Protein AF-A0A1Q3GG34-F1 (afdb_monomer)

Structure (mmCIF, N/CA/C/O backbone):
data_AF-A0A1Q3GG34-F1
#
_entry.id   AF-A0A1Q3GG34-F1
#
loop_
_atom_site.group_PDB
_atom_site.id
_atom_site.type_symbol
_atom_site.label_atom_id
_atom_site.label_alt_id
_atom_site.label_comp_id
_atom_site.label_asym_id
_atom_site.label_entity_id
_atom_site.label_seq_id
_atom_site.pdbx_PDB_ins_code
_atom_site.Cartn_x
_atom_site.Cartn_y
_atom_site.Cartn_z
_atom_site.occupancy
_atom_site.B_iso_or_equiv
_atom_site.auth_seq_id
_atom_site.auth_comp_id
_atom_site.auth_asym_id
_atom_site.auth_atom_id
_atom_site.pdbx_PDB_model_num
ATOM 1 N N . MET A 1 1 ? 17.878 15.058 0.003 1.00 60.19 1 MET A N 1
ATOM 2 C CA . MET A 1 1 ? 16.680 15.011 0.872 1.00 60.19 1 MET A CA 1
ATOM 3 C C . MET A 1 1 ? 15.390 15.392 0.134 1.00 60.19 1 MET A C 1
ATOM 5 O O . MET A 1 1 ? 14.397 14.730 0.383 1.00 60.19 1 MET A O 1
ATOM 9 N N . PHE A 1 2 ? 15.393 16.351 -0.808 1.00 60.50 2 PHE A N 1
ATOM 10 C CA . PHE A 1 2 ? 14.198 16.736 -1.592 1.00 60.50 2 PHE A CA 1
ATOM 11 C C . PHE A 1 2 ? 13.642 15.627 -2.513 1.00 60.50 2 PHE A C 1
ATOM 13 O O . PHE A 1 2 ? 12.486 15.256 -2.371 1.00 60.50 2 PHE A O 1
ATOM 20 N N . PHE A 1 3 ? 14.475 14.987 -3.342 1.00 66.81 3 PHE A N 1
ATOM 21 C CA . PHE A 1 3 ? 14.015 13.982 -4.323 1.00 66.81 3 PHE A CA 1
ATOM 22 C C . PHE A 1 3 ? 13.281 12.757 -3.742 1.00 66.81 3 PHE A C 1
ATOM 24 O O . PHE A 1 3 ? 12.472 12.135 -4.422 1.00 66.81 3 PHE A O 1
ATOM 31 N N . LEU A 1 4 ? 13.553 12.380 -2.489 1.00 66.50 4 LEU A N 1
ATOM 32 C CA . LEU A 1 4 ? 12.916 11.212 -1.864 1.00 66.50 4 LEU A CA 1
ATOM 33 C C . LEU A 1 4 ? 11.481 11.498 -1.401 1.00 66.50 4 LEU A C 1
ATOM 35 O O . LEU A 1 4 ? 10.672 10.572 -1.300 1.00 66.50 4 LEU A O 1
ATOM 39 N N . VAL A 1 5 ? 11.169 12.762 -1.103 1.00 72.75 5 VAL A N 1
ATOM 40 C CA . VAL A 1 5 ? 9.829 13.173 -0.666 1.00 72.75 5 VAL A CA 1
ATOM 41 C C . VAL A 1 5 ? 8.847 13.055 -1.829 1.00 72.75 5 VAL A C 1
ATOM 43 O O . VAL A 1 5 ? 7.782 12.463 -1.655 1.00 72.75 5 VAL A O 1
ATOM 46 N N . ASP A 1 6 ? 9.251 13.502 -3.017 1.00 81.06 6 ASP A N 1
ATOM 47 C CA . ASP A 1 6 ? 8.409 13.487 -4.217 1.00 81.06 6 ASP A CA 1
ATOM 48 C C . ASP A 1 6 ? 8.048 12.060 -4.648 1.00 81.06 6 ASP A C 1
ATOM 50 O O . ASP A 1 6 ? 6.893 11.768 -4.961 1.00 81.06 6 ASP A O 1
ATOM 54 N N . ILE A 1 7 ? 9.009 11.134 -4.559 1.00 87.00 7 ILE A N 1
ATOM 55 C CA . ILE A 1 7 ? 8.792 9.714 -4.872 1.00 87.00 7 ILE A CA 1
ATOM 56 C C . ILE A 1 7 ? 7.764 9.099 -3.920 1.00 87.00 7 ILE A C 1
ATOM 58 O O . ILE A 1 7 ? 6.867 8.381 -4.357 1.00 87.00 7 ILE A O 1
ATOM 62 N N . CYS A 1 8 ? 7.855 9.385 -2.617 1.00 88.94 8 CYS A N 1
ATOM 63 C CA . CYS A 1 8 ? 6.898 8.851 -1.649 1.00 88.94 8 CYS A CA 1
ATOM 64 C C . CYS A 1 8 ? 5.472 9.334 -1.938 1.00 88.94 8 CYS A C 1
ATOM 66 O O . CYS A 1 8 ? 4.544 8.530 -1.891 1.00 88.94 8 CYS A O 1
ATOM 68 N N . SER A 1 9 ? 5.302 10.627 -2.222 1.00 89.88 9 SER A N 1
ATOM 69 C CA . SER A 1 9 ? 3.995 11.213 -2.531 1.00 89.88 9 SER A CA 1
ATOM 70 C C . SER A 1 9 ? 3.414 10.632 -3.819 1.00 89.88 9 SER A C 1
ATOM 72 O O . SER A 1 9 ? 2.259 10.210 -3.831 1.00 89.88 9 SER A O 1
ATOM 74 N N . TYR A 1 10 ? 4.235 10.506 -4.867 1.00 92.75 10 TYR A N 1
ATOM 75 C CA . TYR A 1 10 ? 3.844 9.865 -6.122 1.00 92.75 10 TYR A CA 1
ATOM 76 C C . TYR A 1 10 ? 3.381 8.416 -5.917 1.00 92.75 10 TYR A C 1
ATOM 78 O O . TYR A 1 10 ? 2.321 8.027 -6.409 1.00 92.75 10 TYR A O 1
ATOM 86 N N . LEU A 1 11 ? 4.147 7.618 -5.163 1.00 93.44 11 LEU A N 1
ATOM 87 C CA . LEU A 1 11 ? 3.793 6.227 -4.873 1.00 93.44 11 LEU A CA 1
ATOM 88 C C . LEU A 1 11 ? 2.456 6.130 -4.137 1.00 93.44 11 LEU A C 1
ATOM 90 O O . LEU A 1 11 ? 1.656 5.260 -4.472 1.00 93.44 11 LEU A O 1
ATOM 94 N N . ILE A 1 12 ? 2.196 7.028 -3.180 1.00 94.06 12 ILE A N 1
ATOM 95 C CA . ILE A 1 12 ? 0.939 7.049 -2.427 1.00 94.06 12 ILE A CA 1
ATOM 96 C C . ILE A 1 12 ? -0.250 7.366 -3.330 1.00 94.06 12 ILE A C 1
ATOM 98 O O . ILE A 1 12 ? -1.202 6.587 -3.350 1.00 94.06 12 ILE A O 1
ATOM 102 N N . GLU A 1 13 ? -0.185 8.436 -4.119 1.00 93.25 13 GLU A N 1
ATOM 103 C CA . GLU A 1 13 ? -1.270 8.801 -5.038 1.00 93.25 13 GLU A CA 1
ATOM 104 C C . GLU A 1 13 ? -1.537 7.703 -6.073 1.00 93.25 13 GLU A C 1
ATOM 106 O O . GLU A 1 13 ? -2.683 7.312 -6.300 1.00 93.25 13 GLU A O 1
ATOM 111 N N . LYS A 1 14 ? -0.479 7.099 -6.623 1.00 93.19 14 LYS A N 1
ATOM 112 C CA . LYS A 1 14 ? -0.625 5.964 -7.536 1.00 93.19 14 LYS A CA 1
ATOM 113 C C . LYS A 1 14 ? -1.268 4.757 -6.850 1.00 93.19 14 LYS A C 1
ATOM 115 O O . LYS A 1 14 ? -2.172 4.154 -7.421 1.00 93.19 14 LYS A O 1
ATOM 120 N N . SER A 1 15 ? -0.851 4.416 -5.628 1.00 92.81 15 SER A N 1
ATOM 121 C CA . SER A 1 15 ? -1.468 3.314 -4.880 1.00 92.81 15 SER A CA 1
ATOM 122 C C . SER A 1 15 ? -2.939 3.555 -4.556 1.00 92.81 15 SER A C 1
ATOM 124 O O . SER A 1 15 ? -3.720 2.623 -4.697 1.00 92.81 15 SER A O 1
ATOM 126 N N . LYS A 1 16 ? -3.344 4.779 -4.194 1.00 92.25 16 LYS A N 1
ATOM 127 C CA . LYS A 1 16 ? -4.758 5.121 -3.974 1.00 92.25 16 LYS A CA 1
ATOM 128 C C . LYS A 1 16 ? -5.596 4.842 -5.221 1.00 92.25 16 LYS A C 1
ATOM 130 O O . LYS A 1 16 ? -6.568 4.104 -5.136 1.00 92.25 16 LYS A O 1
ATOM 135 N N . ASN A 1 17 ? -5.153 5.326 -6.383 1.00 91.44 17 ASN A N 1
ATOM 136 C CA . ASN A 1 17 ? -5.837 5.079 -7.656 1.00 91.44 17 ASN A CA 1
ATOM 137 C C . ASN A 1 17 ? -5.927 3.584 -7.995 1.00 91.44 17 ASN A C 1
ATOM 139 O O . ASN A 1 17 ? -6.965 3.111 -8.445 1.00 91.44 17 ASN A O 1
ATOM 143 N N . LEU A 1 18 ? -4.855 2.823 -7.752 1.00 90.44 18 LEU A N 1
ATOM 144 C CA . LEU A 1 18 ? -4.849 1.375 -7.983 1.00 90.44 18 LEU A CA 1
ATOM 145 C C . LEU A 1 18 ? -5.763 0.610 -7.017 1.00 90.44 18 LEU A C 1
ATOM 147 O O . LEU A 1 18 ? -6.287 -0.434 -7.397 1.00 90.44 18 LEU A O 1
ATOM 151 N N . LEU A 1 19 ? -5.948 1.1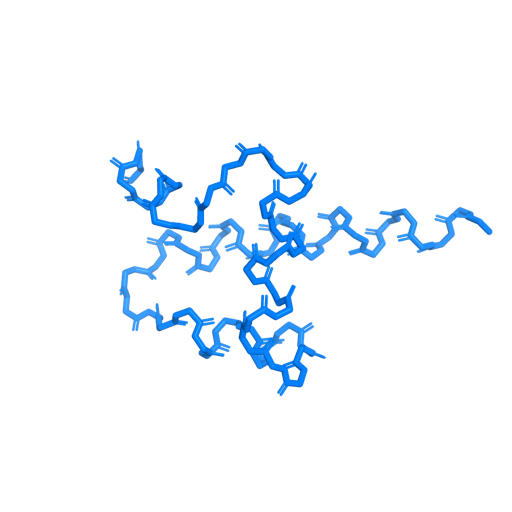09 -5.790 1.00 89.44 19 LEU A N 1
ATOM 152 C CA . LEU A 1 19 ? -6.814 0.502 -4.775 1.00 89.44 19 LEU A CA 1
ATOM 153 C C . LEU A 1 19 ? -8.304 0.713 -5.044 1.00 89.44 19 LEU A C 1
ATOM 155 O O . LEU A 1 19 ? -9.082 -0.109 -4.570 1.00 89.44 19 LEU A O 1
ATOM 159 N N . LEU A 1 20 ? -8.677 1.755 -5.796 1.00 87.25 20 LEU A N 1
ATOM 160 C CA . LEU A 1 20 ? -10.054 1.981 -6.256 1.00 87.25 20 LEU A CA 1
ATOM 161 C C . LEU A 1 20 ? -10.499 0.938 -7.295 1.00 87.25 20 LEU A C 1
ATOM 163 O O . LEU A 1 20 ? -11.690 0.695 -7.455 1.00 87.25 20 LEU A O 1
ATOM 167 N N . ASN A 1 21 ? -9.552 0.293 -7.983 1.00 82.81 21 ASN A N 1
ATOM 168 C CA . ASN A 1 21 ? -9.842 -0.859 -8.832 1.00 82.81 21 ASN A CA 1
ATOM 169 C C . ASN A 1 21 ? -9.883 -2.135 -7.980 1.00 82.81 21 ASN A C 1
ATOM 171 O O . ASN A 1 21 ? -8.844 -2.642 -7.546 1.00 82.81 21 ASN A O 1
ATOM 175 N N . LEU A 1 22 ? -11.094 -2.656 -7.763 1.00 69.06 22 LEU A N 1
ATOM 176 C CA . LEU A 1 22 ? -11.373 -3.836 -6.932 1.00 69.06 22 LEU A CA 1
ATOM 177 C C . LEU A 1 22 ? -10.705 -5.127 -7.440 1.00 69.06 22 LEU A C 1
ATOM 179 O O . LEU A 1 22 ? -10.448 -6.022 -6.637 1.00 69.06 22 LEU A O 1
ATOM 183 N N . ASP A 1 23 ? -10.368 -5.198 -8.729 1.00 80.25 23 ASP A N 1
ATOM 184 C CA . ASP A 1 23 ? -9.775 -6.388 -9.354 1.00 80.25 23 ASP A CA 1
ATOM 185 C C . ASP A 1 23 ? -8.298 -6.604 -9.000 1.00 80.25 23 ASP A C 1
ATOM 187 O O . ASP A 1 23 ? -7.797 -7.724 -9.071 1.00 80.25 23 ASP A O 1
ATOM 191 N N . ASN A 1 24 ? -7.582 -5.555 -8.585 1.00 81.62 24 ASN A N 1
ATOM 192 C CA . ASN A 1 24 ? -6.162 -5.679 -8.274 1.00 81.62 24 ASN A CA 1
ATOM 193 C C . ASN A 1 24 ? -5.969 -6.242 -6.863 1.00 81.62 24 ASN A C 1
ATOM 195 O O . ASN A 1 24 ? -6.462 -5.690 -5.875 1.00 81.62 24 ASN A O 1
ATOM 199 N N . SER A 1 25 ? -5.164 -7.284 -6.705 1.00 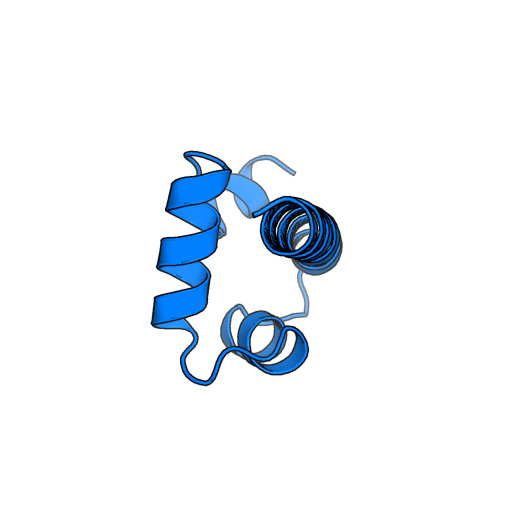89.12 25 SER A N 1
ATOM 200 C CA . SER A 1 25 ? -4.730 -7.733 -5.383 1.00 89.12 25 SER A CA 1
ATOM 201 C C . SER A 1 25 ? -3.701 -6.769 -4.772 1.00 89.12 25 SER A C 1
ATOM 203 O O . SER A 1 25 ? -2.945 -6.084 -5.463 1.00 89.12 25 SER A O 1
ATOM 205 N N . VAL A 1 26 ? -3.616 -6.736 -3.438 1.00 89.6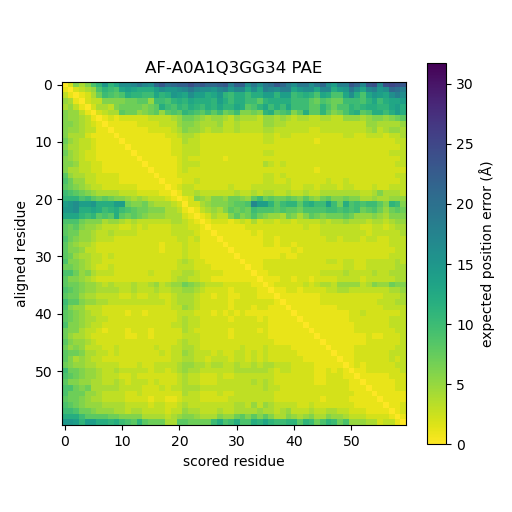9 26 VAL A N 1
ATOM 206 C CA . VAL A 1 26 ? -2.593 -5.943 -2.723 1.00 89.69 26 VAL A CA 1
ATOM 207 C C . VAL A 1 26 ? -1.173 -6.327 -3.158 1.00 89.69 26 VAL A C 1
ATOM 209 O O . VAL A 1 26 ? -0.290 -5.470 -3.223 1.00 89.69 26 VAL A O 1
ATOM 212 N N . SER A 1 27 ? -0.957 -7.604 -3.474 1.00 92.19 27 SER A N 1
ATOM 213 C CA . SER A 1 27 ? 0.329 -8.119 -3.936 1.00 92.19 27 SER A CA 1
ATOM 214 C C . SER A 1 27 ? 0.707 -7.568 -5.309 1.00 92.19 27 SER A C 1
ATOM 216 O O . SER A 1 27 ? 1.817 -7.069 -5.469 1.00 92.19 27 SER A O 1
ATOM 218 N N . GLU A 1 28 ? -0.212 -7.583 -6.275 1.00 92.25 28 GLU A N 1
ATOM 219 C CA . GLU A 1 28 ? 0.024 -7.031 -7.618 1.00 92.25 28 GLU A CA 1
ATOM 220 C C . GLU A 1 28 ? 0.319 -5.533 -7.566 1.00 92.25 28 GLU A C 1
ATOM 222 O O . GLU A 1 28 ? 1.275 -5.067 -8.188 1.00 92.25 28 GLU A O 1
ATOM 227 N N . ILE A 1 29 ? -0.433 -4.787 -6.750 1.00 92.31 29 ILE A N 1
ATOM 228 C CA . ILE A 1 29 ? -0.183 -3.358 -6.535 1.00 92.31 29 ILE A CA 1
ATOM 229 C C . ILE A 1 29 ? 1.232 -3.155 -5.986 1.00 92.31 29 ILE A C 1
ATOM 231 O O . ILE A 1 29 ? 1.985 -2.347 -6.529 1.00 92.31 29 ILE A O 1
ATOM 235 N N . ALA A 1 30 ? 1.631 -3.915 -4.964 1.00 94.12 30 ALA A N 1
ATOM 236 C CA . ALA A 1 30 ? 2.962 -3.807 -4.376 1.00 94.12 30 ALA A CA 1
ATOM 237 C C . ALA A 1 30 ? 4.079 -4.058 -5.401 1.00 94.12 30 ALA A C 1
ATOM 239 O O . ALA A 1 30 ? 5.005 -3.249 -5.507 1.00 94.12 30 ALA A O 1
ATOM 240 N N . TYR A 1 31 ? 3.972 -5.131 -6.189 1.00 94.25 31 TYR A N 1
ATOM 241 C CA . TYR A 1 31 ? 4.964 -5.455 -7.213 1.00 94.25 31 TYR A CA 1
ATOM 242 C C . TYR A 1 31 ? 5.007 -4.403 -8.328 1.00 94.25 31 TYR A C 1
ATOM 244 O O . TYR A 1 31 ? 6.092 -3.982 -8.725 1.00 94.25 31 TYR A O 1
ATOM 252 N N . SER A 1 32 ? 3.852 -3.891 -8.769 1.00 91.12 32 SER A N 1
ATOM 253 C CA . SER A 1 32 ? 3.774 -2.832 -9.791 1.00 91.12 32 SER A CA 1
ATOM 254 C C . SER A 1 32 ? 4.416 -1.506 -9.358 1.00 91.12 32 SER A C 1
ATOM 256 O O . SER A 1 32 ? 4.852 -0.711 -10.191 1.00 91.12 32 SER A O 1
ATOM 258 N N . LEU A 1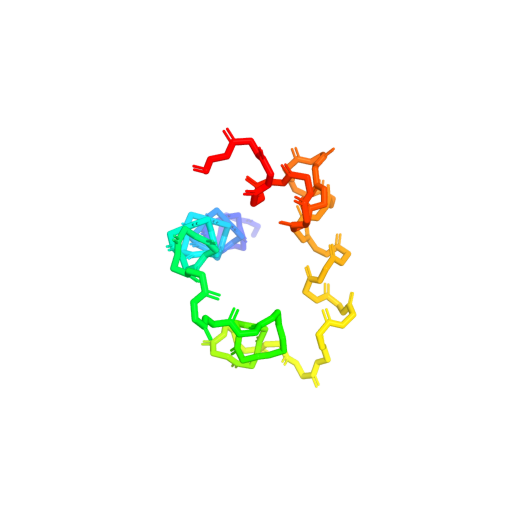 33 ? 4.486 -1.268 -8.045 1.00 91.50 33 LEU A N 1
ATOM 259 C CA . LEU A 1 33 ? 5.086 -0.084 -7.433 1.00 91.50 33 LEU A CA 1
ATOM 260 C C . LEU A 1 33 ? 6.562 -0.292 -7.056 1.00 91.50 33 LEU A C 1
ATOM 262 O O . LEU A 1 33 ? 7.172 0.606 -6.478 1.00 91.50 33 LEU A O 1
ATOM 266 N N . GLY A 1 34 ? 7.139 -1.453 -7.382 1.00 91.94 34 GLY A N 1
ATOM 267 C CA . GLY A 1 34 ? 8.549 -1.766 -7.146 1.00 91.94 34 GLY A CA 1
ATOM 268 C C . GLY A 1 34 ? 8.861 -2.287 -5.741 1.00 91.94 34 GLY A C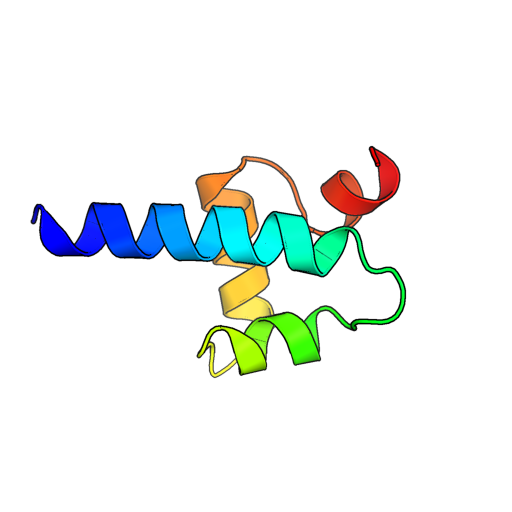 1
ATOM 269 O O . GLY A 1 34 ? 10.025 -2.312 -5.343 1.00 91.94 34 GLY A O 1
ATOM 270 N N . PHE A 1 35 ? 7.856 -2.706 -4.964 1.00 94.00 35 PHE A N 1
ATOM 271 C CA . PHE A 1 35 ? 8.097 -3.357 -3.679 1.00 94.00 35 PHE A CA 1
ATOM 272 C C . PHE A 1 35 ? 8.377 -4.845 -3.880 1.00 94.00 35 PHE A C 1
ATOM 274 O O . PHE A 1 35 ? 7.552 -5.581 -4.409 1.00 94.00 35 PHE A O 1
ATOM 281 N N . ASN A 1 36 ? 9.497 -5.319 -3.338 1.00 92.19 36 ASN A N 1
ATOM 282 C CA . ASN A 1 36 ? 9.855 -6.742 -3.384 1.00 92.19 36 ASN A CA 1
ATOM 283 C C . ASN A 1 36 ? 8.947 -7.620 -2.507 1.00 92.19 36 ASN A C 1
ATOM 285 O O . ASN A 1 36 ? 8.900 -8.835 -2.673 1.00 92.19 36 ASN A O 1
ATOM 289 N N . GLN A 1 37 ? 8.260 -7.018 -1.531 1.00 93.56 37 GLN A N 1
ATOM 290 C CA . GLN A 1 37 ? 7.371 -7.719 -0.610 1.00 93.56 37 GLN A CA 1
ATOM 291 C C . GLN A 1 37 ? 6.092 -6.903 -0.376 1.00 93.56 37 GLN A C 1
ATOM 293 O O . GLN A 1 37 ? 6.189 -5.754 0.074 1.00 93.56 37 GLN A O 1
ATOM 298 N N . PRO A 1 38 ? 4.898 -7.499 -0.556 1.00 94.19 38 PRO A N 1
ATOM 299 C CA . PRO A 1 38 ? 3.620 -6.832 -0.289 1.00 94.19 38 PRO A CA 1
ATOM 300 C C . PRO A 1 38 ? 3.495 -6.295 1.140 1.00 94.19 38 PRO A C 1
ATOM 302 O O . PRO A 1 38 ? 2.916 -5.240 1.378 1.00 94.19 38 PRO A O 1
ATOM 305 N N . GLN A 1 39 ? 4.116 -6.973 2.104 1.00 94.62 39 GLN A N 1
ATOM 306 C CA . GLN A 1 39 ? 4.125 -6.566 3.511 1.00 94.62 39 GLN A CA 1
ATOM 307 C C . GLN A 1 39 ? 4.801 -5.201 3.723 1.00 94.62 39 GLN A C 1
ATOM 309 O O . GLN A 1 39 ? 4.348 -4.397 4.542 1.00 94.62 39 GLN A O 1
ATOM 314 N N . ASN A 1 40 ? 5.874 -4.926 2.974 1.00 94.81 40 ASN A N 1
ATOM 315 C CA . ASN A 1 40 ? 6.598 -3.658 3.046 1.00 94.81 40 ASN A CA 1
ATOM 316 C C . ASN A 1 40 ? 5.760 -2.526 2.456 1.00 94.81 40 ASN A C 1
ATOM 318 O O . ASN A 1 40 ? 5.708 -1.445 3.041 1.00 94.81 40 ASN A O 1
ATOM 322 N N . PHE A 1 41 ? 5.047 -2.802 1.363 1.00 95.31 41 PHE A N 1
ATOM 323 C CA . PHE A 1 41 ? 4.074 -1.876 0.792 1.00 95.31 41 PHE A CA 1
ATOM 324 C C . PHE A 1 41 ? 2.946 -1.559 1.786 1.00 95.31 41 PHE A C 1
ATOM 326 O O . PHE A 1 41 ? 2.696 -0.388 2.063 1.00 95.31 41 PHE A O 1
ATOM 333 N 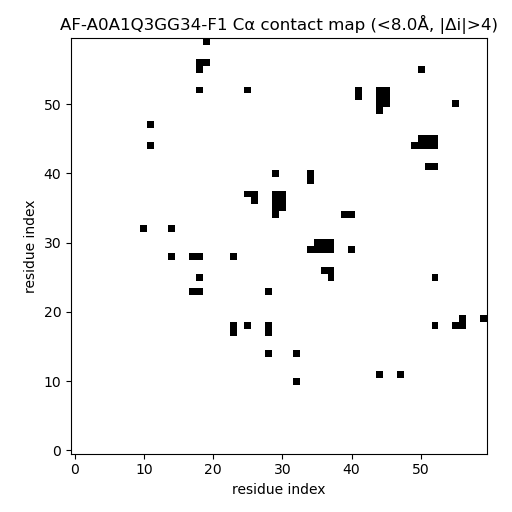N . SER A 1 42 ? 2.338 -2.570 2.415 1.00 94.06 42 SER A N 1
ATOM 334 C CA . SER A 1 42 ? 1.278 -2.367 3.414 1.00 94.06 42 SER A CA 1
ATOM 335 C C . SER A 1 42 ? 1.734 -1.495 4.590 1.00 94.06 42 SER A C 1
ATOM 337 O O . SER A 1 42 ? 1.019 -0.582 5.007 1.00 94.06 42 SER A O 1
ATOM 339 N N . LYS A 1 43 ? 2.948 -1.731 5.111 1.00 94.81 43 LYS A N 1
ATOM 340 C CA . LYS A 1 43 ? 3.543 -0.905 6.177 1.00 94.81 43 LYS A CA 1
ATOM 341 C C . LYS A 1 43 ? 3.827 0.521 5.704 1.00 94.81 43 LYS A C 1
ATOM 343 O O . LYS A 1 43 ? 3.554 1.468 6.440 1.00 94.81 43 LYS A O 1
ATOM 348 N N . PHE A 1 44 ? 4.365 0.678 4.494 1.00 94.56 44 PHE A N 1
ATOM 349 C CA . PHE A 1 44 ? 4.639 1.980 3.888 1.00 94.56 44 PHE A CA 1
ATOM 350 C C . PHE A 1 44 ? 3.356 2.801 3.727 1.00 94.56 44 PHE A C 1
ATOM 352 O O . PHE A 1 44 ? 3.300 3.937 4.201 1.00 94.56 44 PHE A O 1
ATOM 359 N N . PHE A 1 45 ? 2.318 2.206 3.135 1.00 94.81 45 PHE A N 1
ATOM 360 C CA . PHE A 1 45 ? 1.033 2.855 2.906 1.00 94.81 45 PHE A CA 1
ATOM 361 C C . PHE A 1 45 ? 0.399 3.291 4.227 1.00 94.81 45 PHE A C 1
ATOM 363 O O . PHE A 1 45 ? 0.077 4.467 4.383 1.00 94.81 45 PHE A O 1
ATOM 370 N N . LYS A 1 46 ? 0.337 2.394 5.223 1.00 95.00 46 LYS A N 1
ATOM 371 C CA . LYS A 1 46 ? -0.193 2.725 6.554 1.00 95.00 46 LYS A CA 1
ATOM 372 C C . LYS A 1 46 ? 0.600 3.832 7.240 1.00 95.00 46 LYS A C 1
ATOM 374 O O . LYS A 1 46 ? 0.011 4.746 7.802 1.00 95.00 46 LYS A O 1
ATOM 379 N N . LYS A 1 47 ? 1.934 3.810 7.166 1.00 94.81 47 LYS A N 1
ATOM 380 C CA . LYS A 1 47 ? 2.773 4.860 7.765 1.00 94.81 47 LYS A CA 1
ATOM 381 C C . LYS A 1 47 ? 2.536 6.233 7.124 1.00 94.81 47 LYS A C 1
ATOM 383 O O . LYS A 1 47 ? 2.643 7.246 7.810 1.00 94.81 47 LYS A O 1
ATOM 388 N N . LYS A 1 48 ? 2.250 6.277 5.821 1.00 93.50 48 LYS A N 1
ATOM 389 C CA . LYS A 1 48 ? 2.076 7.525 5.063 1.00 93.50 48 LYS A CA 1
ATOM 390 C C . LYS A 1 48 ? 0.651 8.070 5.088 1.00 93.50 48 LYS A C 1
ATOM 392 O O . LYS A 1 48 ? 0.492 9.282 5.069 1.00 93.50 48 LYS A O 1
ATOM 397 N N . THR A 1 49 ? -0.353 7.201 5.138 1.00 93.06 49 THR A N 1
ATOM 398 C CA . THR A 1 49 ? -1.775 7.587 5.084 1.00 93.06 49 THR A CA 1
ATOM 399 C C . THR A 1 49 ? -2.481 7.495 6.433 1.00 93.06 49 THR A C 1
ATOM 401 O O . THR A 1 49 ? -3.589 7.994 6.561 1.00 93.06 49 THR A O 1
ATOM 404 N N . GLN A 1 50 ? -1.857 6.852 7.428 1.00 94.69 50 GLN A N 1
ATOM 405 C CA . GLN A 1 50 ? -2.480 6.456 8.699 1.00 94.69 50 GLN A CA 1
ATOM 406 C C . GLN A 1 50 ? -3.665 5.486 8.541 1.00 94.69 50 GLN A C 1
ATOM 408 O O . GLN A 1 50 ? -4.358 5.206 9.513 1.00 94.69 50 GLN A O 1
ATOM 413 N N . MET A 1 51 ? -3.848 4.908 7.350 1.00 92.25 51 MET A N 1
ATOM 414 C CA . MET A 1 51 ? -4.911 3.959 7.027 1.00 92.25 51 MET A CA 1
ATOM 415 C C . MET A 1 51 ? -4.328 2.688 6.409 1.00 92.25 51 ME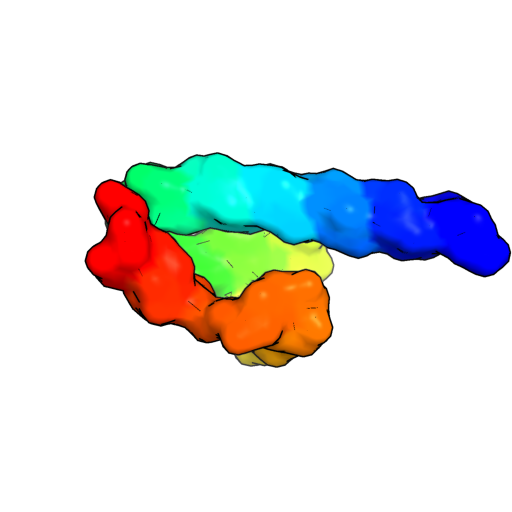T A C 1
ATOM 417 O O . MET A 1 51 ? -3.341 2.714 5.673 1.00 92.25 51 MET A O 1
ATOM 421 N N . SER A 1 52 ? -4.924 1.542 6.700 1.00 92.44 52 SER A N 1
ATOM 422 C CA . SER A 1 52 ? -4.628 0.304 5.986 1.00 92.44 52 SER A CA 1
ATOM 423 C C . SER A 1 52 ? -5.249 0.310 4.588 1.00 92.44 52 SER A C 1
ATOM 425 O O . SER A 1 52 ? -6.199 1.032 4.296 1.00 92.44 52 SER A O 1
ATOM 427 N N . LEU A 1 53 ? -4.719 -0.548 3.717 1.00 91.44 53 LEU A N 1
ATOM 428 C CA . LEU A 1 5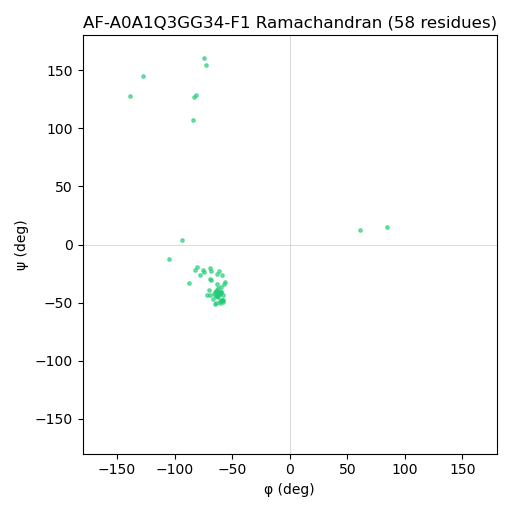3 ? -5.230 -0.735 2.357 1.00 91.44 53 LEU A CA 1
ATOM 429 C C . LEU A 1 53 ? -6.696 -1.203 2.361 1.00 91.44 53 LEU A C 1
ATOM 431 O O . LEU A 1 53 ? -7.473 -0.789 1.510 1.00 91.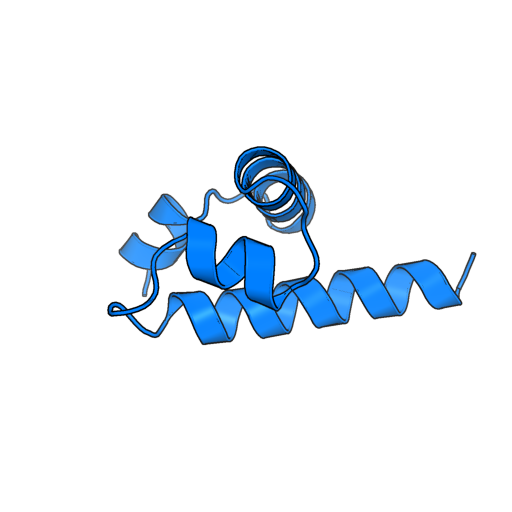44 53 LEU A O 1
ATOM 435 N N . ALA A 1 54 ? -7.069 -2.046 3.331 1.00 89.50 54 ALA A N 1
ATOM 436 C CA . ALA A 1 54 ? -8.435 -2.539 3.494 1.00 89.50 54 ALA A CA 1
ATOM 437 C C . ALA A 1 54 ? -9.383 -1.446 4.007 1.00 89.50 54 ALA A C 1
ATOM 439 O O . ALA A 1 54 ? -10.472 -1.294 3.468 1.00 89.50 54 ALA A O 1
ATOM 440 N N . GLU A 1 55 ? -8.961 -0.648 4.995 1.00 91.50 55 GLU A N 1
ATOM 441 C CA . GLU A 1 55 ? -9.743 0.511 5.457 1.00 91.50 55 GLU A CA 1
ATOM 442 C C . GLU A 1 55 ? -9.967 1.512 4.321 1.00 91.50 55 GLU A C 1
ATOM 444 O O . GLU A 1 55 ? -11.074 2.014 4.165 1.00 91.50 55 GLU A O 1
ATOM 449 N N . TYR A 1 56 ? -8.945 1.756 3.495 1.00 91.75 56 TYR A N 1
ATOM 450 C CA . TYR A 1 56 ? -9.065 2.637 2.336 1.00 91.75 56 TYR A CA 1
ATOM 451 C C . TYR A 1 56 ? -10.064 2.107 1.294 1.00 91.75 56 TYR A C 1
ATOM 453 O O . TYR A 1 56 ? -10.873 2.877 0.793 1.00 91.75 56 TYR A O 1
ATOM 461 N N . ARG A 1 57 ? -10.053 0.795 1.015 1.00 89.19 57 ARG A N 1
ATOM 462 C CA . ARG A 1 57 ? -11.014 0.134 0.108 1.00 89.19 57 ARG A CA 1
ATOM 463 C C . ARG A 1 57 ? -12.439 0.069 0.636 1.00 89.19 57 ARG A C 1
ATOM 465 O O . ARG A 1 57 ? -13.362 -0.002 -0.147 1.00 89.19 57 ARG A O 1
ATOM 472 N N . ASN A 1 58 ? -12.630 0.011 1.948 1.00 88.19 58 ASN A N 1
ATOM 473 C CA . ASN A 1 58 ? -13.978 -0.033 2.515 1.00 88.19 58 ASN A CA 1
ATOM 474 C C . ASN A 1 58 ? -14.614 1.362 2.591 1.00 88.19 58 ASN A C 1
ATOM 476 O O . ASN A 1 58 ? -15.827 1.471 2.748 1.00 88.19 58 ASN A O 1
ATOM 480 N N . LEU A 1 59 ? -13.800 2.421 2.533 1.00 87.06 59 LEU A N 1
ATOM 481 C CA . LEU A 1 59 ? -14.265 3.806 2.558 1.00 87.06 59 LEU A CA 1
ATOM 482 C C . LEU A 1 59 ? -14.732 4.304 1.177 1.00 87.06 59 LEU A C 1
ATOM 484 O O . LEU A 1 59 ? -15.483 5.278 1.116 1.00 87.06 59 LEU A O 1
ATOM 488 N N . HIS A 1 60 ? -14.278 3.667 0.096 1.00 75.69 60 HIS A N 1
ATOM 489 C CA . HIS A 1 60 ? -14.464 4.093 -1.292 1.00 75.69 60 HIS A CA 1
ATOM 490 C C . HIS A 1 60 ? -14.947 2.940 -2.164 1.00 75.69 60 HIS A C 1
ATOM 492 O O . HIS A 1 60 ? -15.895 3.174 -2.943 1.00 75.69 60 HIS A O 1
#

Nearest PDB structures (foldseek):
  3lsg-assembly1_A  TM=9.316E-01  e=9.444E-03  Fusobacterium nucleatum subsp. nucleatum
  5chh-assembly1_A  TM=9.688E-01  e=2.108E-02  Pseudomonas aeruginosa
  6xiu-assembly1_A  TM=9.703E-01  e=4.424E-02  Escherichia coli
  3mkl-assembly2_B  TM=9.310E-01  e=3.455E-02  Escherichia coli K-12
  6xiu-assembly1_B-2  TM=9.692E-01  e=4.705E-02  Escherichia coli

pLDDT: mean 88.55, std 8.6, range [60.19, 95.31]

Foldseek 3Di:
DVVVVVLLVVLQVQLLVVLLPPPDDLQNSCVVSPHPDSVVVQVSNCVVVVDGSVRSNVVD

Secondary structure (DSSP, 8-state):
-HHHHHHHHHHHHHHHHHHHSTTS-HHHHHHHTT-S-HHHHHHHHHHHHSS-HHHHHHH-

Mean predicted aligned error: 3.94 Å

Radius of gyration: 11.07 Å; Cα contacts (8 Å, |Δi|>4): 40; chains: 1; bounding box: 31×25×18 Å

Sequence (60 aa):
MFFLVDICSYLIEKSKNLLLNLDNSVSEIAYSLGFNQPQNFSKFFKKKTQMSLAEYRNLH

Solvent-accessible surface area (backbone atoms only — not comparable to full-atom values): 3577 Å² total; per-residue (Å²): 123,69,75,63,53,56,52,53,53,51,52,50,57,51,49,53,60,52,53,73,41,81,86,58,50,70,54,57,53,17,48,76,72,70,34,95,42,42,67,59,39,52,51,50,47,24,73,75,68,78,41,48,74,66,60,54,50,73,75,106